Protein AF-A0AAJ3DIQ1-F1 (afdb_monomer)

Radius of gyration: 16.5 Å; Cα contacts (8 Å, |Δi|>4): 91; chains: 1; bounding box: 38×27×44 Å

Structure (mmCIF, N/CA/C/O backbone):
data_AF-A0AAJ3DIQ1-F1
#
_entry.id   AF-A0AAJ3DIQ1-F1
#
loop_
_atom_site.group_PDB
_atom_site.id
_atom_site.type_symbol
_atom_site.label_atom_id
_atom_site.label_alt_id
_atom_site.label_comp_id
_atom_site.label_asym_id
_atom_site.label_entity_id
_atom_site.label_seq_id
_atom_site.pdbx_PDB_ins_code
_atom_site.Cartn_x
_atom_site.Cartn_y
_atom_site.Cartn_z
_atom_site.occupancy
_atom_site.B_iso_or_equiv
_atom_site.auth_seq_id
_atom_site.auth_comp_id
_atom_site.auth_asym_id
_atom_site.auth_atom_id
_atom_site.pdbx_PDB_model_num
ATOM 1 N N . MET A 1 1 ? -2.961 -6.040 -7.267 1.00 83.50 1 MET A N 1
ATOM 2 C CA . MET A 1 1 ? -3.622 -6.489 -6.014 1.00 83.50 1 MET A CA 1
ATOM 3 C C . MET A 1 1 ? -4.767 -5.539 -5.665 1.00 83.50 1 MET A C 1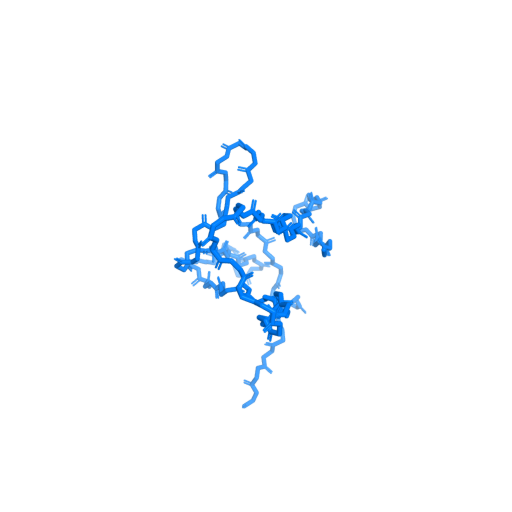
ATOM 5 O O . MET A 1 1 ? -4.646 -4.354 -5.953 1.00 83.50 1 MET A O 1
ATOM 9 N N . ARG A 1 2 ? -5.865 -6.031 -5.074 1.00 89.44 2 ARG A N 1
ATOM 10 C CA . ARG A 1 2 ? -7.015 -5.215 -4.637 1.00 89.44 2 ARG A CA 1
ATOM 11 C C . ARG A 1 2 ? -7.191 -5.326 -3.122 1.00 89.44 2 ARG A C 1
ATOM 13 O O . ARG A 1 2 ? -7.168 -6.438 -2.607 1.00 89.44 2 ARG A O 1
ATOM 20 N N . LEU A 1 3 ? -7.422 -4.202 -2.450 1.00 89.25 3 LEU A N 1
ATOM 21 C CA . LEU A 1 3 ? -7.758 -4.121 -1.026 1.00 89.25 3 LEU A CA 1
ATOM 22 C C . LEU A 1 3 ? -9.051 -3.318 -0.856 1.00 89.25 3 LEU A C 1
ATOM 24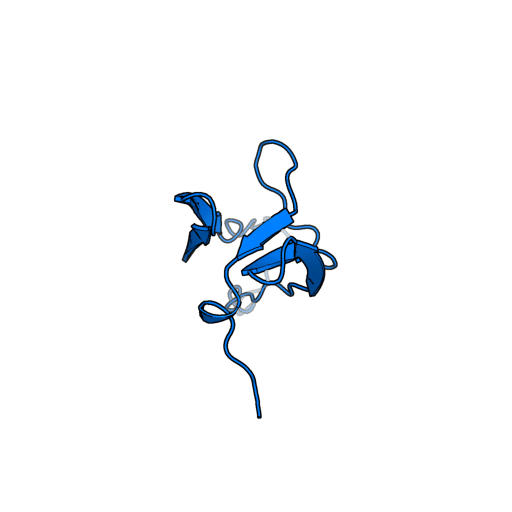 O O . LEU A 1 3 ? -9.242 -2.315 -1.538 1.00 89.25 3 LEU A O 1
ATOM 28 N N . VAL A 1 4 ? -9.945 -3.762 0.025 1.00 93.81 4 VAL A N 1
ATOM 29 C CA . VAL A 1 4 ? -11.103 -2.970 0.463 1.00 93.81 4 VAL A CA 1
ATOM 30 C C . VAL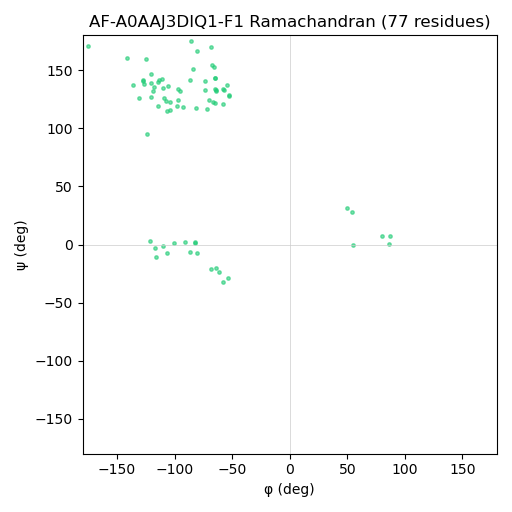 A 1 4 ? -10.821 -2.528 1.886 1.00 93.81 4 VAL A C 1
ATOM 32 O O . VAL A 1 4 ? -10.519 -3.362 2.733 1.00 93.81 4 VAL A O 1
ATOM 35 N N . ASP A 1 5 ? -10.848 -1.225 2.114 1.00 94.00 5 ASP A N 1
ATOM 36 C CA . ASP A 1 5 ? -10.455 -0.629 3.383 1.00 94.00 5 ASP A CA 1
ATOM 37 C C . ASP A 1 5 ? -11.626 -0.595 4.385 1.00 94.00 5 ASP A C 1
ATOM 39 O O . ASP A 1 5 ? -12.760 -0.973 4.069 1.00 94.00 5 ASP A O 1
ATOM 43 N N . ALA A 1 6 ? -11.360 -0.160 5.616 1.00 94.81 6 ALA A N 1
ATOM 44 C CA . ALA A 1 6 ? -12.346 -0.129 6.693 1.00 94.81 6 ALA A CA 1
ATOM 45 C C . ALA A 1 6 ? -13.556 0.776 6.388 1.00 94.81 6 ALA A C 1
ATOM 47 O O . ALA A 1 6 ? -14.635 0.527 6.932 1.00 94.81 6 ALA A O 1
ATOM 48 N N . ASP A 1 7 ? -13.387 1.766 5.503 1.00 92.50 7 ASP A N 1
ATOM 49 C CA . ASP A 1 7 ? -14.421 2.697 5.039 1.00 92.50 7 ASP A CA 1
ATOM 50 C C . ASP A 1 7 ? -15.145 2.193 3.774 1.00 92.50 7 ASP A C 1
ATOM 52 O O . ASP A 1 7 ? -16.010 2.879 3.228 1.00 92.50 7 ASP A O 1
ATOM 56 N N . GLY A 1 8 ? -14.799 0.999 3.284 1.00 93.25 8 GLY A N 1
ATOM 57 C CA . GLY A 1 8 ? -15.350 0.409 2.066 1.00 93.25 8 GLY A CA 1
ATOM 58 C C . GLY A 1 8 ? -14.725 0.940 0.772 1.00 93.25 8 GLY A C 1
ATOM 59 O O . GLY A 1 8 ? -15.191 0.590 -0.317 1.00 93.25 8 GLY A O 1
ATOM 60 N N . ARG A 1 9 ? -13.667 1.758 0.845 1.00 93.44 9 ARG A N 1
ATOM 61 C CA . ARG A 1 9 ? -12.959 2.237 -0.350 1.00 93.44 9 ARG A CA 1
ATOM 62 C C . ARG A 1 9 ? -12.137 1.104 -0.940 1.00 93.44 9 ARG A C 1
ATOM 64 O O . ARG A 1 9 ? -11.529 0.310 -0.226 1.00 93.44 9 ARG A O 1
ATOM 71 N N . THR A 1 10 ? -12.111 1.031 -2.266 1.00 94.00 10 THR A N 1
ATOM 72 C CA . THR A 1 10 ? -11.299 0.041 -2.975 1.00 94.00 10 THR A CA 1
ATOM 73 C C . THR A 1 10 ? -9.976 0.661 -3.405 1.00 94.00 10 THR A C 1
ATOM 75 O O . THR A 1 10 ? -9.960 1.642 -4.143 1.00 94.00 10 THR A O 1
ATOM 78 N N . TRP A 1 11 ? -8.880 0.034 -2.992 1.00 91.31 11 TRP A N 1
ATOM 79 C CA . TRP A 1 11 ? -7.515 0.369 -3.370 1.00 91.31 11 TRP A CA 1
ATOM 80 C C . TRP A 1 11 ? -6.978 -0.656 -4.364 1.00 91.31 11 TRP A C 1
ATOM 82 O O . TRP A 1 11 ? -7.140 -1.868 -4.180 1.00 91.31 11 TRP A O 1
ATOM 92 N N . PHE A 1 12 ? -6.302 -0.167 -5.401 1.00 90.50 12 PHE A N 1
ATOM 93 C CA . PHE A 1 12 ? -5.589 -0.993 -6.366 1.00 90.50 12 PHE A CA 1
ATOM 94 C C . PHE A 1 12 ? -4.096 -0.714 -6.259 1.00 90.50 12 PHE A C 1
ATOM 96 O O . PHE A 1 12 ? -3.644 0.403 -6.486 1.00 90.50 12 PHE A O 1
ATOM 103 N N . PHE A 1 13 ? -3.334 -1.752 -5.931 1.00 86.50 13 PHE A N 1
ATOM 104 C CA . PHE A 1 13 ? -1.878 -1.722 -5.977 1.00 86.50 13 PHE A CA 1
ATOM 105 C C . PHE A 1 13 ? -1.442 -2.349 -7.292 1.00 86.50 13 PHE A C 1
ATOM 107 O O . PHE A 1 13 ? -1.771 -3.513 -7.570 1.00 86.50 13 PHE A O 1
ATOM 114 N N . VAL A 1 14 ? -0.754 -1.556 -8.103 1.00 85.12 14 VAL A N 1
ATOM 115 C CA . VAL A 1 14 ? -0.325 -1.920 -9.450 1.00 85.12 14 VAL A CA 1
ATOM 116 C C . VAL A 1 14 ? 1.191 -1.832 -9.489 1.00 85.12 14 VAL A C 1
ATOM 118 O O . VAL A 1 14 ? 1.757 -0.806 -9.114 1.00 85.12 14 VAL A O 1
ATOM 121 N N . ASP A 1 15 ? 1.837 -2.908 -9.931 1.00 81.31 15 ASP A N 1
ATOM 122 C CA . ASP A 1 15 ? 3.273 -2.878 -10.173 1.00 81.31 15 ASP A CA 1
ATOM 123 C C . ASP A 1 15 ? 3.591 -1.919 -11.313 1.00 81.31 15 ASP A C 1
ATOM 125 O O . ASP A 1 15 ? 2.860 -1.804 -12.302 1.00 81.31 15 ASP A O 1
ATOM 129 N N . LYS A 1 16 ? 4.720 -1.228 -11.180 1.00 75.69 16 LYS A N 1
ATOM 130 C CA . LYS A 1 16 ? 5.205 -0.368 -12.249 1.00 75.69 16 LYS A CA 1
ATOM 131 C C . LYS A 1 16 ? 5.545 -1.229 -13.467 1.00 75.69 16 LYS A C 1
ATOM 133 O O . LYS A 1 16 ? 6.263 -2.220 -13.349 1.00 75.69 16 LYS A O 1
ATOM 138 N N . VAL A 1 17 ? 5.078 -0.809 -14.644 1.00 77.88 17 VAL A N 1
ATOM 139 C CA . VAL A 1 17 ? 5.472 -1.433 -15.914 1.00 77.88 17 VAL A CA 1
ATOM 140 C C . VAL A 1 17 ? 6.998 -1.352 -16.049 1.00 77.88 17 VAL A C 1
ATOM 142 O O . VAL A 1 17 ? 7.566 -0.282 -15.793 1.00 77.88 17 VAL A O 1
ATOM 145 N N . PRO A 1 18 ? 7.678 -2.444 -16.439 1.00 73.81 18 PRO A N 1
ATOM 146 C CA . PRO A 1 18 ? 9.116 -2.409 -16.651 1.00 73.81 18 PRO A CA 1
ATOM 147 C C . PRO A 1 18 ? 9.477 -1.337 -17.684 1.00 73.81 18 PRO A C 1
ATOM 149 O O . PRO A 1 18 ? 8.847 -1.240 -18.737 1.00 73.81 18 PRO A O 1
ATOM 152 N N . ILE A 1 19 ? 10.487 -0.522 -17.378 1.00 74.00 19 ILE A N 1
ATOM 153 C CA . ILE A 1 19 ? 11.031 0.463 -18.314 1.00 74.00 19 ILE A CA 1
ATOM 154 C C . ILE A 1 19 ? 12.350 -0.098 -18.832 1.00 74.00 19 ILE A C 1
ATOM 156 O O . ILE A 1 19 ? 13.285 -0.287 -18.056 1.00 74.00 19 ILE A O 1
ATOM 160 N N . PHE A 1 20 ? 12.403 -0.375 -20.131 1.00 73.25 20 PHE A N 1
ATOM 161 C CA . PHE A 1 20 ? 13.602 -0.845 -20.815 1.00 73.25 20 PHE A CA 1
ATOM 162 C C . PHE A 1 20 ? 14.293 0.352 -21.479 1.00 73.25 20 PHE A C 1
ATOM 164 O O . PHE A 1 20 ? 13.626 1.168 -22.116 1.00 73.25 20 PHE A O 1
ATOM 171 N N . PHE A 1 21 ? 15.612 0.457 -21.323 1.00 77.00 21 PHE A N 1
ATOM 172 C CA . PHE A 1 21 ? 16.449 1.438 -22.019 1.00 77.00 21 PHE A CA 1
ATOM 173 C C . PHE A 1 21 ? 17.396 0.685 -22.961 1.00 77.00 21 PHE A C 1
ATOM 175 O O . PHE A 1 21 ? 17.889 -0.387 -22.599 1.00 77.00 21 PHE A O 1
ATOM 182 N N . ASP A 1 22 ? 17.606 1.226 -24.162 1.00 74.62 22 ASP A N 1
ATOM 183 C CA . ASP A 1 22 ? 18.243 0.549 -25.310 1.00 74.62 22 ASP A CA 1
ATOM 184 C C . ASP A 1 22 ? 19.719 0.170 -25.056 1.00 74.62 22 ASP A C 1
ATOM 186 O O . ASP A 1 22 ? 20.286 -0.728 -25.668 1.00 74.62 22 ASP A O 1
ATOM 190 N N . ASP A 1 23 ? 20.338 0.833 -24.089 1.00 70.94 23 ASP A N 1
ATOM 191 C CA . ASP A 1 23 ? 21.754 0.789 -23.746 1.00 70.94 23 ASP A CA 1
ATOM 192 C C . ASP A 1 23 ? 22.051 0.091 -22.403 1.00 70.94 23 ASP A C 1
ATOM 194 O O . ASP A 1 23 ? 23.216 -0.059 -22.032 1.00 70.94 23 ASP A O 1
ATOM 198 N N . ALA A 1 24 ? 21.031 -0.376 -21.672 1.00 65.94 24 ALA A N 1
ATOM 199 C CA . ALA A 1 24 ? 21.184 -0.752 -20.260 1.00 65.94 24 ALA A CA 1
ATOM 200 C C . ALA A 1 24 ? 20.933 -2.231 -19.913 1.00 65.94 24 ALA A C 1
ATOM 202 O O . ALA A 1 24 ? 21.081 -2.602 -18.747 1.00 65.94 24 ALA A O 1
ATOM 203 N N . ILE A 1 25 ? 20.531 -3.084 -20.863 1.00 73.19 25 ILE A N 1
ATOM 204 C CA . 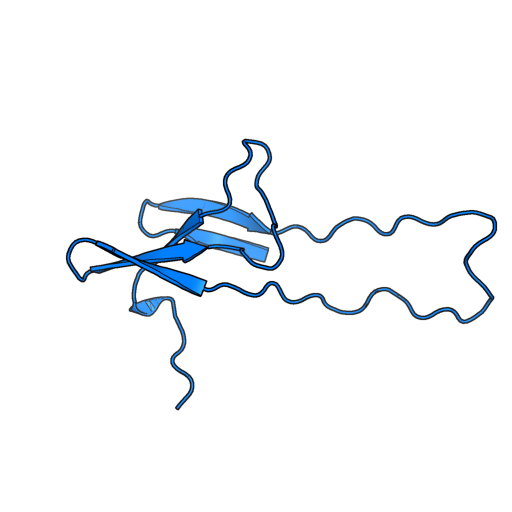ILE A 1 25 ? 20.041 -4.434 -20.531 1.00 73.19 25 ILE A CA 1
ATOM 205 C C . ILE A 1 25 ? 20.849 -5.503 -21.276 1.00 73.19 25 ILE A C 1
ATOM 207 O O . ILE A 1 25 ? 20.553 -5.813 -22.431 1.00 73.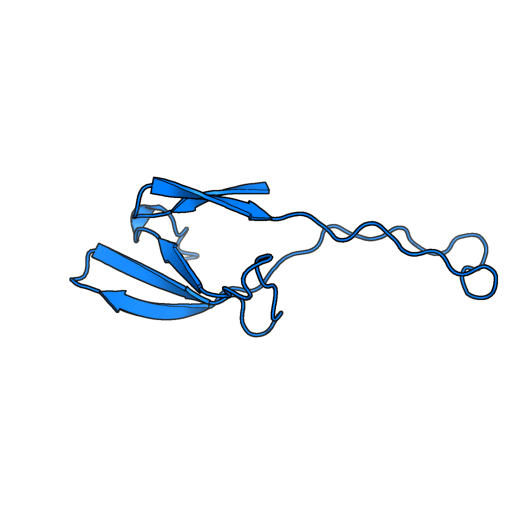19 25 ILE A O 1
ATOM 211 N N . PRO A 1 26 ?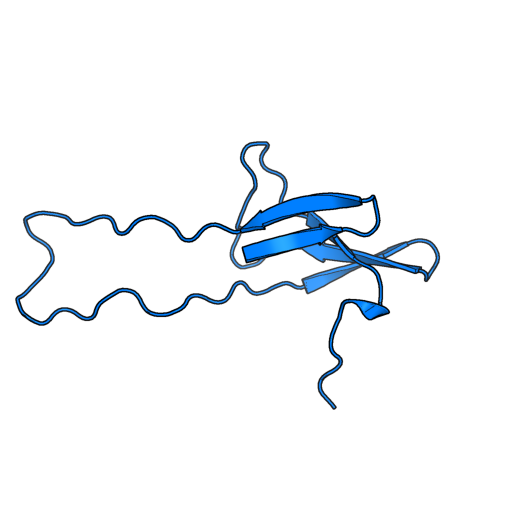 21.885 -6.079 -20.638 1.00 79.31 26 PRO A N 1
ATOM 212 C CA . PRO A 1 26 ? 22.667 -7.143 -21.246 1.00 79.31 26 PRO A CA 1
ATOM 213 C C . PRO A 1 26 ? 21.815 -8.410 -21.451 1.00 79.31 26 PRO A C 1
ATOM 215 O O . PRO A 1 26 ? 20.882 -8.666 -20.680 1.00 79.31 26 PRO A O 1
ATOM 218 N N . PRO A 1 27 ? 22.149 -9.254 -22.445 1.00 80.88 27 PRO A N 1
ATOM 219 C CA . PRO A 1 27 ? 21.530 -10.565 -22.594 1.00 80.88 27 PRO A CA 1
ATOM 220 C C . PRO A 1 27 ? 21.620 -11.372 -21.291 1.00 80.88 27 PRO A C 1
ATOM 222 O O . PRO A 1 27 ? 22.701 -11.529 -20.726 1.00 80.88 27 PRO A O 1
ATOM 225 N N . GLY A 1 28 ? 20.482 -11.881 -20.815 1.00 81.94 28 GLY A N 1
ATOM 226 C CA . GLY A 1 28 ? 20.398 -12.629 -19.556 1.00 81.94 28 GLY A CA 1
ATOM 227 C C . GLY A 1 28 ? 20.186 -11.778 -18.300 1.00 81.94 28 GLY A C 1
ATOM 228 O O . GLY A 1 28 ? 20.225 -12.330 -17.202 1.00 81.94 28 GLY A O 1
ATOM 229 N N . ALA A 1 29 ? 19.944 -10.467 -18.428 1.00 82.12 29 ALA A N 1
ATOM 230 C CA . ALA A 1 29 ? 19.502 -9.650 -17.300 1.00 82.12 29 ALA A CA 1
ATOM 231 C C . ALA A 1 29 ? 18.238 -10.253 -16.644 1.00 82.12 29 ALA A C 1
ATOM 233 O O . ALA A 1 29 ? 17.333 -10.698 -17.360 1.00 82.12 29 ALA A O 1
ATOM 234 N N . PRO A 1 30 ? 18.163 -10.288 -15.300 1.00 79.19 30 PRO A N 1
ATOM 235 C CA . PRO A 1 30 ? 17.021 -10.863 -14.606 1.00 79.19 30 PRO A CA 1
ATOM 236 C C . PRO A 1 30 ? 15.756 -10.050 -14.887 1.00 79.19 30 PRO A C 1
ATOM 238 O O . PRO A 1 30 ? 15.786 -8.820 -14.974 1.00 79.19 30 PRO A O 1
ATOM 241 N N . LEU A 1 31 ? 14.631 -10.752 -15.014 1.00 79.19 31 LEU A N 1
ATOM 242 C CA . LEU A 1 31 ? 13.326 -10.106 -15.061 1.00 79.19 31 LEU A CA 1
ATOM 243 C C . LEU A 1 31 ? 13.001 -9.479 -13.696 1.00 79.19 31 LEU A C 1
ATOM 245 O O . LEU A 1 31 ? 13.501 -9.960 -12.677 1.00 79.19 31 LEU A O 1
ATOM 249 N N . PRO A 1 32 ? 12.147 -8.440 -13.655 1.00 76.88 32 PRO A N 1
ATOM 250 C CA . PRO A 1 32 ? 11.639 -7.908 -12.399 1.00 76.88 32 PRO A CA 1
ATOM 251 C C . PRO A 1 32 ? 11.032 -9.017 -11.533 1.00 76.88 32 PRO A C 1
ATOM 253 O O . PRO A 1 32 ? 10.199 -9.798 -11.998 1.00 76.88 32 PRO A O 1
ATOM 256 N N . GLU A 1 33 ? 11.472 -9.088 -10.281 1.00 79.06 33 GLU A N 1
ATOM 257 C CA . GLU A 1 33 ? 10.945 -10.023 -9.290 1.00 79.06 33 GLU A CA 1
ATOM 258 C C . GLU A 1 33 ? 9.631 -9.509 -8.684 1.00 79.06 33 GLU A C 1
ATOM 260 O O . GLU A 1 33 ? 9.274 -8.337 -8.830 1.00 79.06 33 GLU A O 1
ATOM 265 N N . LEU A 1 34 ? 8.914 -10.389 -7.974 1.00 75.88 34 LEU A N 1
ATOM 266 C CA . LEU A 1 34 ? 7.738 -9.994 -7.197 1.00 75.88 34 LEU A CA 1
ATOM 267 C C . LEU A 1 34 ? 8.128 -8.931 -6.167 1.00 75.88 34 LEU A C 1
ATOM 269 O O . LEU A 1 34 ? 8.966 -9.169 -5.296 1.00 75.88 34 LEU A O 1
ATOM 273 N N . ALA A 1 35 ? 7.489 -7.768 -6.253 1.00 77.38 35 ALA A N 1
ATOM 274 C CA . ALA A 1 35 ? 7.707 -6.684 -5.317 1.00 77.38 35 ALA A CA 1
ATOM 275 C C . ALA A 1 35 ? 6.796 -6.827 -4.091 1.00 77.38 35 ALA A C 1
ATOM 277 O O . ALA A 1 35 ? 5.619 -7.179 -4.187 1.00 77.38 35 ALA A O 1
ATOM 278 N N . PHE A 1 36 ? 7.345 -6.493 -2.926 1.00 83.94 36 PHE A N 1
ATOM 279 C CA . PHE A 1 36 ? 6.576 -6.289 -1.705 1.00 83.94 36 PHE A CA 1
ATOM 280 C C . PHE A 1 36 ? 6.610 -4.811 -1.341 1.00 83.94 36 PHE A C 1
ATOM 282 O O . PHE A 1 36 ? 7.643 -4.158 -1.474 1.00 83.94 36 PHE A O 1
ATOM 289 N N . MET A 1 37 ? 5.488 -4.307 -0.836 1.00 87.12 37 MET A N 1
ATOM 290 C CA . MET A 1 37 ? 5.399 -2.967 -0.270 1.00 87.12 37 MET A CA 1
ATOM 291 C C . MET A 1 37 ? 5.360 -3.072 1.252 1.00 87.12 37 MET A C 1
ATOM 293 O O . MET A 1 37 ? 4.473 -3.706 1.830 1.00 87.12 37 MET A O 1
ATOM 297 N N . ARG A 1 38 ? 6.315 -2.422 1.907 1.00 90.31 38 ARG A N 1
ATOM 298 C CA . ARG A 1 38 ? 6.356 -2.285 3.358 1.00 90.31 38 ARG A CA 1
ATOM 299 C C . ARG A 1 38 ? 5.297 -1.288 3.794 1.00 90.31 38 ARG A C 1
ATOM 301 O O . ARG A 1 38 ? 5.171 -0.200 3.236 1.00 90.31 38 ARG A O 1
ATOM 308 N N . CYS A 1 39 ? 4.553 -1.681 4.815 1.00 91.19 39 CYS A N 1
ATOM 309 C CA . CYS A 1 39 ? 3.511 -0.870 5.411 1.00 91.19 39 CYS A CA 1
ATOM 310 C C . CYS A 1 39 ? 3.732 -0.781 6.918 1.00 91.19 39 CYS A C 1
ATOM 312 O O . CYS A 1 39 ? 4.076 -1.780 7.552 1.00 91.19 39 CYS A O 1
ATOM 314 N N . TYR A 1 40 ? 3.482 0.391 7.494 1.00 93.69 40 TYR A N 1
ATOM 315 C CA . TYR A 1 40 ? 3.508 0.586 8.941 1.00 93.69 40 TYR A CA 1
ATOM 316 C C . TYR A 1 40 ? 2.161 1.066 9.451 1.00 93.69 40 TYR A C 1
ATOM 318 O O . TYR A 1 40 ? 1.542 1.951 8.862 1.00 93.69 40 TYR A O 1
ATOM 326 N N . VAL A 1 41 ? 1.737 0.522 10.590 1.00 93.31 41 VAL A N 1
ATOM 327 C CA . VAL A 1 41 ? 0.648 1.108 11.370 1.00 93.31 41 VAL A CA 1
ATOM 328 C C . VAL A 1 41 ? 1.186 2.379 12.018 1.00 93.31 41 VAL A C 1
ATOM 330 O O . VAL A 1 41 ? 2.122 2.327 12.811 1.00 93.31 41 VAL A O 1
ATOM 333 N N . VAL A 1 42 ? 0.614 3.521 11.652 1.00 95.00 42 VAL A N 1
ATOM 334 C CA . VAL A 1 42 ? 1.032 4.848 12.136 1.00 95.00 42 VAL A CA 1
ATOM 335 C C . VAL A 1 42 ? 0.051 5.445 13.141 1.00 95.00 42 VAL A C 1
ATOM 337 O O . VAL A 1 42 ? 0.336 6.476 13.743 1.00 95.00 42 VAL A O 1
ATOM 340 N N . GLY A 1 43 ? -1.097 4.802 13.345 1.00 94.00 43 GLY A N 1
ATOM 341 C CA . GLY A 1 43 ? -2.078 5.220 14.334 1.00 94.00 43 GLY A CA 1
ATOM 342 C C . GLY A 1 43 ? -3.249 4.255 14.447 1.00 94.00 43 GLY A C 1
ATOM 343 O O . GLY A 1 43 ? -3.412 3.343 13.633 1.00 94.00 43 GLY A O 1
ATOM 344 N N . GLN A 1 44 ? -4.076 4.491 15.457 1.00 94.12 44 GLN A N 1
ATOM 345 C CA . GLN A 1 44 ? -5.302 3.750 15.720 1.00 94.12 44 GLN A CA 1
ATOM 346 C C . GLN A 1 44 ? -6.408 4.742 16.084 1.00 94.12 44 GLN A C 1
ATOM 348 O O . GLN A 1 44 ? -6.166 5.709 16.806 1.00 94.12 44 GLN A O 1
ATOM 353 N N . GLN A 1 45 ? -7.607 4.524 15.551 1.00 90.06 45 GLN A N 1
ATOM 354 C CA . GLN A 1 45 ? -8.802 5.306 15.851 1.00 90.06 45 GLN A CA 1
ATOM 355 C C . GLN A 1 45 ? -9.865 4.404 16.473 1.00 90.06 45 GLN A C 1
ATOM 357 O O . GLN A 1 45 ? -10.146 3.327 15.941 1.00 90.06 45 GLN A O 1
ATOM 362 N N . GLU A 1 46 ? -10.443 4.872 17.584 1.00 85.12 46 GLU A N 1
ATOM 363 C CA . GLU A 1 46 ? -11.590 4.256 18.275 1.00 85.12 46 GLU A CA 1
ATOM 364 C C . GLU A 1 46 ? -11.418 2.750 18.547 1.00 85.12 46 GLU A C 1
ATOM 366 O O . GLU A 1 46 ? -12.374 1.984 18.515 1.00 85.12 46 GLU A O 1
ATOM 371 N N . ASP A 1 47 ? -10.174 2.313 18.753 1.00 75.31 47 ASP A N 1
ATOM 372 C CA . ASP A 1 47 ? -9.729 0.924 18.915 1.00 75.31 47 ASP A CA 1
ATOM 373 C C . ASP A 1 47 ? -10.104 -0.078 17.806 1.00 75.31 47 ASP A C 1
ATOM 375 O O . ASP A 1 47 ? -9.668 -1.228 17.849 1.00 75.31 47 ASP A O 1
ATOM 379 N N . GLN A 1 48 ? -10.818 0.346 16.765 1.00 85.81 48 GLN A N 1
ATOM 380 C CA . GLN A 1 48 ? -11.365 -0.542 15.734 1.00 85.81 48 GLN A CA 1
ATOM 381 C C . GLN A 1 48 ? -10.787 -0.309 14.339 1.00 85.81 48 GLN A C 1
ATOM 383 O O . GLN A 1 48 ? -11.004 -1.129 13.445 1.00 85.81 48 GLN A O 1
ATOM 388 N N . VAL A 1 49 ? -10.032 0.774 14.142 1.00 94.81 49 VAL A N 1
ATOM 389 C CA . VAL A 1 49 ? -9.448 1.112 12.843 1.00 94.81 49 VAL A CA 1
ATOM 390 C C . VAL A 1 49 ? -7.969 1.436 12.987 1.00 94.81 49 VAL A C 1
ATOM 392 O O . VAL A 1 49 ? -7.581 2.311 13.758 1.00 94.81 49 VAL A O 1
ATOM 395 N N . LEU A 1 50 ? -7.140 0.745 12.211 1.00 95.50 50 LEU A N 1
ATOM 396 C CA . LEU A 1 50 ? -5.710 1.000 12.093 1.00 95.50 50 LE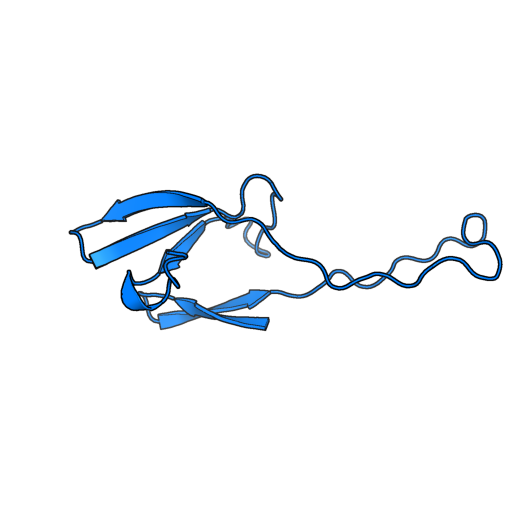U A CA 1
ATOM 397 C C . LEU A 1 50 ? -5.457 1.901 10.887 1.00 95.50 50 LEU A C 1
ATOM 399 O O . LEU A 1 50 ? -5.956 1.636 9.794 1.00 95.50 50 LEU A O 1
ATOM 403 N N . VAL A 1 51 ? -4.656 2.946 11.073 1.00 95.44 51 VAL A N 1
ATOM 404 C CA . VAL A 1 51 ? -4.162 3.784 9.976 1.00 95.44 51 VAL A CA 1
ATOM 405 C C . VAL A 1 51 ? -2.822 3.225 9.528 1.00 95.44 51 VAL A C 1
ATOM 407 O O . VAL A 1 51 ? -1.870 3.174 10.309 1.00 95.44 51 VAL A O 1
ATOM 410 N N . VAL A 1 52 ? -2.753 2.802 8.271 1.00 94.62 52 VAL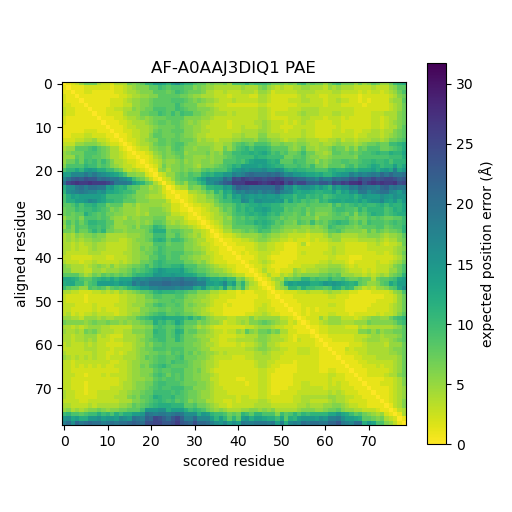 A N 1
ATOM 411 C CA . VAL A 1 52 ? -1.581 2.175 7.663 1.00 94.62 52 VAL A CA 1
ATOM 412 C C . VAL A 1 52 ? -0.972 3.126 6.644 1.00 94.62 52 VAL A C 1
ATOM 414 O O . VAL A 1 52 ? -1.688 3.725 5.849 1.00 94.62 52 VAL A O 1
ATOM 417 N N . SER A 1 53 ? 0.350 3.264 6.674 1.00 94.81 53 SER A N 1
ATOM 418 C CA . SER A 1 53 ? 1.142 4.100 5.774 1.00 94.81 53 SER A CA 1
ATOM 419 C C . SER A 1 53 ? 2.028 3.240 4.879 1.00 94.81 53 SER A C 1
ATOM 421 O O . SER A 1 53 ? 2.621 2.273 5.355 1.00 94.81 53 SER A O 1
ATOM 423 N N . THR A 1 54 ? 2.168 3.634 3.614 1.00 93.00 54 THR A N 1
ATOM 424 C CA . THR A 1 54 ? 3.097 3.036 2.633 1.00 93.00 54 THR A CA 1
ATOM 425 C C . THR A 1 54 ? 4.531 3.567 2.747 1.00 93.00 54 THR A C 1
ATOM 427 O O . THR A 1 54 ? 5.412 3.196 1.970 1.00 93.00 54 THR A O 1
ATOM 430 N N . VAL A 1 55 ? 4.801 4.468 3.697 1.00 90.88 55 VAL A N 1
ATOM 431 C CA . VAL A 1 55 ? 6.175 4.826 4.080 1.00 90.88 55 VAL A CA 1
ATOM 432 C C . VAL A 1 55 ? 6.821 3.566 4.671 1.00 90.88 55 VAL A C 1
ATOM 434 O O . VAL A 1 55 ? 6.177 2.903 5.479 1.00 90.88 55 VAL A O 1
ATOM 437 N N . PRO A 1 56 ? 8.046 3.195 4.262 1.00 89.25 56 PRO A N 1
ATOM 438 C CA . PRO A 1 56 ? 9.075 4.017 3.631 1.00 89.25 56 PRO A CA 1
ATOM 439 C C . PRO A 1 56 ? 9.171 3.851 2.111 1.00 89.25 56 PRO A C 1
ATOM 441 O O . PRO A 1 56 ? 10.012 4.490 1.495 1.00 89.25 56 PRO A O 1
ATOM 444 N N . ASP A 1 57 ? 8.327 3.027 1.492 1.00 89.50 57 ASP A N 1
ATOM 445 C CA . ASP A 1 57 ? 8.403 2.774 0.047 1.00 89.50 57 ASP A CA 1
ATOM 446 C C . ASP A 1 57 ? 7.743 3.891 -0.774 1.00 89.50 57 ASP A C 1
ATOM 448 O O . ASP A 1 57 ? 7.868 3.930 -1.995 1.00 89.50 57 ASP A O 1
ATOM 452 N N . HIS A 1 58 ? 7.079 4.838 -0.099 1.00 86.19 58 HIS A N 1
ATOM 453 C CA . HIS A 1 58 ? 6.511 6.059 -0.677 1.00 86.19 58 HIS A CA 1
ATOM 454 C C . HIS A 1 58 ? 5.569 5.803 -1.863 1.00 86.19 58 HIS A C 1
ATOM 456 O O . HIS A 1 58 ? 5.399 6.674 -2.718 1.00 86.19 58 HIS A O 1
ATOM 462 N N . VAL A 1 59 ? 4.923 4.634 -1.895 1.00 88.62 59 VAL A N 1
ATOM 463 C CA . VAL A 1 59 ? 3.902 4.305 -2.892 1.00 88.62 59 VAL A CA 1
ATOM 464 C C . VAL A 1 59 ? 2.697 5.209 -2.659 1.00 88.62 59 VAL A C 1
ATOM 466 O O . VAL A 1 59 ? 2.145 5.234 -1.558 1.00 88.62 59 VAL A O 1
ATOM 469 N N . LYS A 1 60 ? 2.301 5.971 -3.680 1.00 91.44 60 LYS A N 1
ATOM 470 C CA . LYS A 1 60 ? 1.192 6.927 -3.595 1.00 91.44 60 LYS A CA 1
ATOM 471 C C . LYS A 1 60 ? 0.113 6.582 -4.607 1.00 91.44 60 LYS A C 1
ATOM 473 O O . LYS A 1 60 ? 0.426 6.127 -5.705 1.00 91.44 60 LYS A O 1
ATOM 478 N N . ALA A 1 61 ? -1.134 6.847 -4.244 1.00 91.06 61 ALA A N 1
ATOM 479 C CA . ALA A 1 61 ? -2.222 6.918 -5.205 1.00 91.06 61 ALA A CA 1
ATOM 480 C C . ALA A 1 61 ? -2.072 8.146 -6.121 1.00 91.06 61 ALA A C 1
ATOM 482 O O . ALA A 1 61 ? -1.240 9.024 -5.877 1.00 91.06 61 ALA A O 1
ATOM 483 N N . GLU A 1 62 ? -2.891 8.210 -7.172 1.00 90.19 62 GLU A N 1
ATOM 484 C CA . GLU A 1 62 ? -2.884 9.307 -8.154 1.00 90.19 62 GLU A CA 1
ATOM 485 C C . GLU A 1 62 ? -3.126 10.681 -7.511 1.00 90.19 62 GLU A C 1
ATOM 487 O O . GLU A 1 62 ? -2.552 11.679 -7.939 1.00 90.19 62 GLU A O 1
ATOM 492 N N . ASP A 1 63 ? -3.917 10.726 -6.439 1.00 91.81 63 ASP A N 1
ATOM 493 C CA . ASP A 1 63 ? -4.191 11.936 -5.659 1.00 91.81 63 ASP A CA 1
ATOM 494 C C . ASP A 1 63 ? -3.097 12.267 -4.620 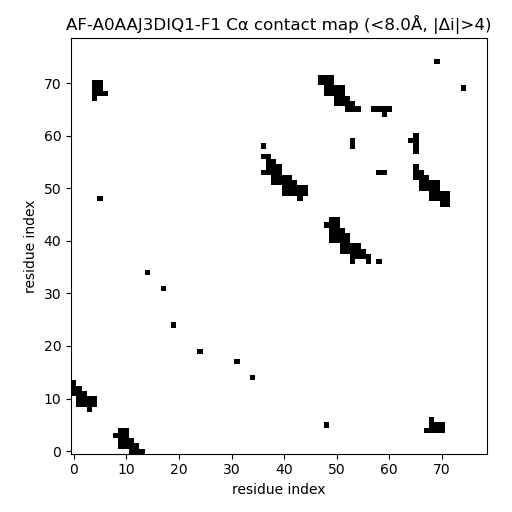1.00 91.81 63 ASP A C 1
ATOM 496 O O . ASP A 1 63 ? -3.205 13.239 -3.873 1.00 91.81 63 ASP A O 1
ATOM 500 N N . GLY A 1 64 ? -2.025 11.470 -4.568 1.00 92.44 64 GLY A N 1
ATOM 501 C CA . GLY A 1 64 ? -0.921 11.615 -3.625 1.00 92.44 64 GLY A CA 1
ATOM 502 C C . GLY A 1 64 ? -1.139 10.931 -2.275 1.00 92.44 64 GLY A C 1
ATOM 503 O O . GLY A 1 64 ? -0.235 10.988 -1.436 1.00 92.44 64 GLY A O 1
ATOM 504 N N . THR A 1 65 ? -2.274 10.260 -2.054 1.00 92.56 65 THR A N 1
ATOM 505 C CA . THR A 1 65 ? -2.555 9.565 -0.793 1.00 92.56 65 THR A CA 1
ATOM 506 C C . THR A 1 65 ? -1.585 8.403 -0.568 1.00 92.56 65 THR A C 1
ATOM 508 O O . THR A 1 65 ? -1.343 7.588 -1.457 1.00 92.56 65 THR A O 1
ATOM 511 N N . THR A 1 66 ? -1.040 8.313 0.647 1.00 93.12 66 THR A N 1
ATOM 512 C CA . THR A 1 66 ? -0.105 7.256 1.089 1.00 93.12 66 THR A CA 1
ATOM 513 C C . THR A 1 66 ? -0.607 6.467 2.292 1.00 93.12 66 THR A C 1
ATOM 515 O O . THR A 1 66 ? 0.115 5.628 2.831 1.00 93.12 66 THR A O 1
ATOM 518 N N . GLN A 1 67 ? -1.822 6.761 2.750 1.00 94.06 67 GLN A N 1
ATOM 519 C CA . GLN A 1 67 ? -2.403 6.166 3.942 1.00 94.06 67 GLN A CA 1
ATOM 520 C C . GLN A 1 67 ? -3.775 5.584 3.636 1.00 94.06 67 GLN A C 1
ATOM 522 O O . GLN A 1 67 ? -4.566 6.187 2.914 1.00 94.06 67 GLN A O 1
ATOM 527 N N . PHE A 1 68 ? -4.064 4.432 4.226 1.00 93.88 68 PHE A N 1
ATOM 528 C CA . PHE A 1 68 ? -5.366 3.781 4.149 1.00 93.88 68 PHE A CA 1
ATOM 529 C C . PHE A 1 68 ? -5.716 3.142 5.494 1.00 93.88 68 PHE A C 1
ATOM 531 O O . PHE A 1 68 ? -4.861 2.960 6.363 1.00 93.88 68 PHE A O 1
ATOM 538 N N . ARG A 1 69 ? -7.003 2.863 5.698 1.00 94.81 69 ARG A N 1
ATOM 539 C CA . ARG A 1 69 ? -7.552 2.439 6.990 1.00 94.81 69 ARG A CA 1
ATOM 540 C C . ARG A 1 69 ? -7.946 0.971 6.930 1.00 94.81 69 ARG A C 1
ATOM 542 O O . ARG A 1 69 ? -8.711 0.596 6.059 1.00 94.81 69 ARG A O 1
ATOM 549 N N . VAL A 1 70 ? -7.467 0.134 7.839 1.00 94.44 70 VAL A N 1
ATOM 550 C CA . VAL A 1 70 ? -7.818 -1.301 7.872 1.00 94.44 70 VAL A CA 1
ATOM 551 C C . VAL A 1 70 ? -8.383 -1.685 9.227 1.00 94.44 70 VAL A C 1
ATOM 553 O O . VAL A 1 70 ? -8.161 -0.988 10.221 1.00 94.44 70 VAL A O 1
ATOM 556 N N . ARG A 1 71 ? -9.115 -2.795 9.294 1.00 93.31 71 ARG A N 1
ATOM 557 C CA . ARG A 1 71 ? -9.555 -3.350 10.573 1.00 93.31 71 ARG A CA 1
ATOM 558 C C . ARG A 1 71 ? -8.439 -4.218 11.153 1.00 93.31 71 ARG A C 1
ATOM 560 O O . ARG A 1 71 ? -7.692 -4.837 10.396 1.00 93.31 71 ARG A O 1
ATOM 567 N N . PRO A 1 72 ? -8.338 -4.350 12.485 1.00 91.88 72 PRO A N 1
ATOM 568 C CA . PRO A 1 72 ? -7.395 -5.278 13.104 1.00 91.88 72 PRO A CA 1
ATOM 569 C C . PRO A 1 72 ? -7.514 -6.725 12.597 1.00 91.88 72 PRO A C 1
ATOM 571 O O . PRO A 1 72 ? -6.520 -7.442 12.593 1.00 91.88 72 PRO A O 1
ATOM 574 N N . SER A 1 73 ? -8.706 -7.149 12.159 1.00 90.81 73 SER A N 1
ATOM 575 C CA . SER A 1 73 ? -8.954 -8.473 11.567 1.00 90.81 73 SER A CA 1
ATOM 576 C C . SER A 1 73 ? -8.306 -8.682 10.200 1.00 90.81 73 SER A C 1
ATOM 578 O O . SER A 1 73 ? -8.126 -9.825 9.794 1.00 90.81 73 SER A O 1
ATOM 580 N N . ASP A 1 74 ? -7.976 -7.602 9.492 1.00 89.31 74 ASP A N 1
ATOM 581 C CA . ASP A 1 74 ? -7.411 -7.652 8.140 1.00 89.31 74 ASP A CA 1
ATOM 582 C C . ASP A 1 74 ? -5.879 -7.801 8.172 1.00 89.31 74 ASP A C 1
ATOM 584 O O . ASP A 1 74 ? -5.239 -7.954 7.133 1.00 89.31 74 ASP A O 1
ATOM 588 N N . VAL A 1 75 ? -5.278 -7.735 9.367 1.00 88.00 75 VAL A N 1
ATOM 589 C CA . VAL A 1 75 ? -3.834 -7.828 9.580 1.00 88.00 75 VAL A CA 1
ATOM 590 C C . VAL A 1 75 ? -3.498 -9.188 10.178 1.00 88.00 75 VAL A C 1
ATOM 592 O O . VAL A 1 75 ? -3.837 -9.486 11.325 1.00 88.00 75 VAL A O 1
ATOM 595 N N . GLU A 1 76 ? -2.766 -10.006 9.425 1.00 86.56 76 GLU A N 1
ATOM 596 C CA . GLU A 1 76 ? -2.186 -11.234 9.962 1.00 86.56 76 GLU A CA 1
ATOM 597 C C . GLU A 1 76 ? -1.140 -10.895 11.030 1.00 86.56 76 GLU A C 1
ATOM 599 O O . GLU A 1 76 ? -0.149 -10.206 10.771 1.00 86.56 76 GLU A O 1
ATOM 604 N N . ARG A 1 77 ? -1.331 -11.403 12.252 1.00 76.06 77 ARG A N 1
ATOM 605 C CA . ARG A 1 77 ? -0.281 -11.349 13.272 1.00 76.06 77 ARG A CA 1
ATOM 606 C C . ARG A 1 77 ? 0.694 -12.487 13.019 1.00 76.06 77 ARG A C 1
ATOM 608 O O . ARG A 1 77 ? 0.322 -13.653 13.126 1.00 76.06 77 ARG A O 1
ATOM 615 N N . ARG A 1 78 ? 1.950 -12.152 12.733 1.00 64.56 78 ARG A N 1
ATOM 616 C CA . ARG A 1 78 ? 3.038 -13.124 12.869 1.00 64.56 78 ARG A CA 1
ATOM 617 C C . ARG A 1 78 ? 3.266 -13.385 14.361 1.00 64.56 78 ARG A C 1
ATOM 619 O O . ARG A 1 78 ? 3.413 -12.428 15.120 1.00 64.56 78 ARG A O 1
ATOM 626 N N . ALA A 1 79 ? 3.193 -14.659 14.745 1.00 52.06 79 ALA A N 1
ATOM 627 C CA . ALA A 1 79 ? 3.525 -15.153 16.081 1.00 52.06 79 ALA A CA 1
ATOM 628 C C . ALA A 1 79 ? 5.032 -15.064 16.353 1.00 52.06 79 ALA A C 1
ATOM 630 O O . ALA A 1 79 ? 5.807 -15.139 15.370 1.00 52.06 79 ALA A O 1
#

Secondary structure (DSSP, 8-state):
-EEE-TTS-EEE--PPPP---TTS--TTPPPPPPP----EEEEEETTTEEEEE-TTTT---TT---EEEE-GGGSPPP-

pLDDT: mean 86.14, std 8.73, range [52.06, 95.5]

Mean predicted aligned error: 6.21 Å

Organism: NCBI:txid1914461

Sequence (79 aa):
MRLVDADGRTWFFVDKVPIFFDDAIPPGAPLPELAFMRCYVVGQQEDQVLVVSTVPDHVKAEDGTTQFRVRPSDVERRA

Solvent-accessible surface area (backbone atoms only — not comparable to full-atom values): 5362 Å² total; per-residue (Å²): 92,79,48,71,34,67,87,69,51,77,47,75,55,75,81,80,77,86,82,86,57,101,87,74,71,62,93,86,62,81,75,89,71,93,82,83,83,55,69,37,78,78,47,72,47,92,92,58,35,34,35,33,29,25,56,86,70,66,56,55,50,97,89,61,50,42,65,51,43,35,40,70,87,78,52,86,79,83,129

Foldseek 3Di:
DWDQAPVRDIDDDDDDDDDDDPPPADPPRDDDDDDDQDKDFPDDDPNFKTKIFSPPVLDADPVSDGITIHGPVVDDDDD